Protein AF-A0A1W9LTP6-F1 (afdb_monomer)

Mean predicted aligned error: 13.06 Å

pLDDT: mean 83.37, std 14.51, range [44.31, 97.12]

Solvent-accessible surface area (backbone atoms only — not comparable to full-atom values): 6908 Å² total; per-residue (Å²): 115,82,88,76,59,73,90,50,70,71,51,56,52,50,51,50,50,50,52,72,74,53,80,63,51,81,64,55,48,53,52,50,50,52,53,46,70,67,32,66,67,50,50,50,53,52,50,54,49,50,53,51,52,51,53,49,51,52,52,50,52,56,48,49,54,55,50,50,52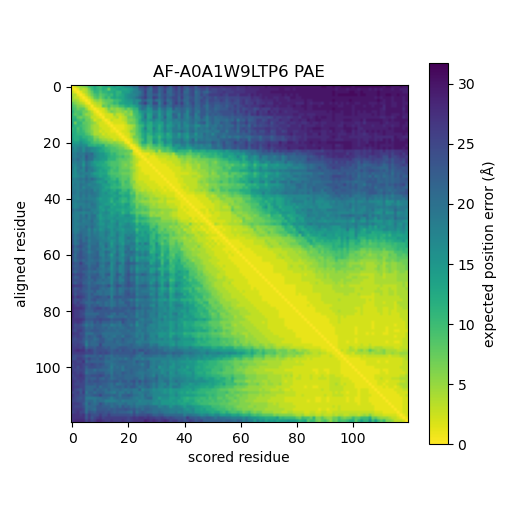,56,49,50,55,53,49,52,53,52,51,53,52,52,52,40,52,51,50,49,50,54,46,57,73,66,66,82,55,54,74,68,56,48,27,68,77,55,71,46,52,68,67,57,54,52,58,48,60,76,74,108

Secondary structure (DSSP, 8-state):
-GGGSPSSHHHHHHHHHHHHH----HHHHHHHHHHHHH-HHHHHHHHHHHHHHHHHHHHHHHHHHHHHHHHHHHHHHHHHHHHHHHHHHHHHHH--S-HHHHHHHH---HHHHHHHHTT-

Structure (mmCIF, N/CA/C/O backbone):
data_AF-A0A1W9LTP6-F1
#
_entry.id   AF-A0A1W9LTP6-F1
#
loop_
_atom_site.group_PDB
_atom_site.id
_atom_site.type_symbol
_atom_site.label_atom_id
_atom_site.label_alt_id
_atom_site.label_comp_id
_atom_site.label_asym_id
_atom_site.label_entity_id
_atom_site.label_seq_id
_atom_site.pdbx_PDB_ins_code
_atom_site.Cartn_x
_atom_site.Cartn_y
_atom_site.Cartn_z
_atom_site.occupancy
_atom_site.B_iso_or_equiv
_atom_site.auth_seq_id
_atom_site.auth_comp_id
_atom_site.auth_asym_id
_atom_site.auth_atom_id
_atom_site.pdbx_PDB_model_num
ATOM 1 N N . GLY A 1 1 ? 10.625 1.138 -48.002 1.00 48.44 1 GLY A N 1
ATOM 2 C CA . GLY A 1 1 ? 11.617 1.192 -46.915 1.00 48.44 1 GLY A CA 1
ATOM 3 C C . GLY A 1 1 ? 11.153 0.323 -45.766 1.00 48.44 1 GLY A C 1
ATOM 4 O O . GLY A 1 1 ? 9.959 0.304 -45.488 1.00 48.44 1 GLY A O 1
ATOM 5 N N . ILE A 1 2 ? 12.083 -0.390 -45.135 1.00 48.47 2 ILE A N 1
ATOM 6 C CA . ILE A 1 2 ? 11.889 -1.391 -44.062 1.00 48.47 2 ILE A CA 1
ATOM 7 C C . ILE A 1 2 ? 11.028 -0.894 -42.883 1.00 48.47 2 ILE A C 1
ATOM 9 O O . ILE A 1 2 ? 10.370 -1.686 -42.219 1.00 48.47 2 ILE A O 1
ATOM 13 N N . ALA A 1 3 ? 10.957 0.426 -42.694 1.00 51.28 3 ALA A N 1
ATOM 14 C CA . ALA A 1 3 ? 10.118 1.120 -41.716 1.00 51.28 3 ALA A CA 1
ATOM 15 C C . ALA A 1 3 ? 8.591 0.945 -41.902 1.00 51.28 3 ALA A C 1
ATOM 17 O O . ALA A 1 3 ? 7.829 1.368 -41.041 1.00 51.28 3 ALA A O 1
ATOM 18 N N . LYS A 1 4 ? 8.122 0.351 -43.011 1.00 51.97 4 LYS A N 1
ATOM 19 C CA . LYS A 1 4 ? 6.687 0.096 -43.263 1.00 51.97 4 LYS A CA 1
ATOM 20 C C . LYS A 1 4 ? 6.199 -1.283 -42.797 1.00 51.97 4 LYS A C 1
ATOM 22 O O . LYS A 1 4 ? 5.024 -1.591 -42.980 1.00 51.97 4 LYS A O 1
ATOM 27 N N . LEU A 1 5 ? 7.076 -2.129 -42.256 1.00 49.88 5 LEU A N 1
ATOM 28 C CA . LEU A 1 5 ? 6.694 -3.464 -41.796 1.00 49.88 5 LEU A CA 1
ATOM 29 C C . LEU A 1 5 ? 6.294 -3.433 -40.313 1.00 49.88 5 LEU A C 1
ATOM 31 O O . LEU A 1 5 ? 6.999 -2.816 -39.515 1.00 49.88 5 LEU A O 1
ATOM 35 N N . PRO A 1 6 ? 5.187 -4.093 -39.930 1.00 44.31 6 PRO A N 1
ATOM 36 C CA . PRO A 1 6 ? 4.788 -4.182 -38.534 1.00 44.31 6 PRO A CA 1
ATOM 37 C C . PRO A 1 6 ? 5.854 -4.939 -37.718 1.00 44.31 6 PRO A C 1
ATOM 39 O O . PRO A 1 6 ? 6.380 -5.949 -38.206 1.00 44.31 6 PRO A O 1
ATOM 42 N N . PRO A 1 7 ? 6.172 -4.485 -36.492 1.00 49.56 7 PRO A N 1
ATOM 43 C CA . PRO A 1 7 ? 7.167 -5.136 -35.650 1.00 49.56 7 PRO A CA 1
ATOM 44 C C . PRO A 1 7 ? 6.748 -6.573 -35.315 1.00 49.56 7 PRO A C 1
ATOM 46 O O . PRO A 1 7 ? 5.612 -6.828 -34.919 1.00 49.56 7 PRO A O 1
ATOM 49 N N . GLY A 1 8 ? 7.664 -7.525 -35.519 1.00 64.44 8 GLY A N 1
ATOM 50 C CA . GLY A 1 8 ? 7.415 -8.960 -35.360 1.00 64.44 8 GLY A CA 1
ATOM 51 C C . GLY A 1 8 ? 8.426 -9.829 -36.117 1.00 64.44 8 GLY A C 1
ATOM 52 O O . GLY A 1 8 ? 9.418 -9.324 -36.644 1.00 64.44 8 GLY A O 1
ATOM 53 N N . GLN A 1 9 ? 8.156 -11.140 -36.211 1.00 57.38 9 GLN A N 1
ATOM 54 C CA . GLN A 1 9 ? 9.056 -12.133 -36.830 1.00 57.38 9 GLN A CA 1
ATOM 55 C C . GLN A 1 9 ? 9.560 -11.713 -38.216 1.00 57.38 9 GLN A C 1
ATOM 57 O O . GLN A 1 9 ? 10.741 -11.846 -38.493 1.00 57.38 9 GLN A O 1
ATOM 62 N N . LYS A 1 10 ? 8.707 -11.117 -39.058 1.00 55.81 10 LYS A N 1
ATOM 63 C CA . LYS A 1 10 ? 9.081 -10.706 -40.422 1.00 55.81 10 LYS A CA 1
ATOM 64 C C . LYS A 1 10 ? 10.147 -9.604 -40.461 1.00 55.81 10 LYS A C 1
ATOM 66 O O . LYS A 1 10 ? 10.985 -9.613 -41.356 1.00 55.81 10 LYS A O 1
ATOM 71 N N . GLN A 1 11 ? 10.136 -8.672 -39.505 1.00 62.03 11 GLN A N 1
ATOM 72 C CA . GLN A 1 11 ? 11.156 -7.622 -39.412 1.00 62.03 11 GLN A CA 1
ATOM 73 C C . GLN A 1 11 ? 12.478 -8.191 -38.878 1.00 62.03 11 GLN A C 1
ATOM 75 O O . GLN A 1 11 ? 13.538 -7.835 -39.385 1.00 62.03 11 GLN A O 1
ATOM 80 N N . ALA A 1 12 ? 12.404 -9.128 -37.926 1.00 59.38 12 ALA A N 1
ATOM 81 C CA . ALA A 1 12 ? 13.567 -9.841 -37.401 1.00 59.38 12 ALA A CA 1
ATOM 82 C C . ALA A 1 12 ? 14.231 -10.726 -38.473 1.00 59.38 12 ALA A C 1
ATOM 84 O O . ALA A 1 12 ? 15.446 -10.680 -38.621 1.00 59.38 12 ALA A O 1
ATOM 85 N N . THR A 1 13 ? 13.439 -11.449 -39.274 1.00 61.72 13 THR A N 1
ATOM 86 C CA . THR A 1 13 ? 13.923 -12.267 -40.399 1.00 61.72 13 THR A CA 1
ATOM 87 C C . THR A 1 13 ? 14.563 -11.417 -41.492 1.00 61.72 13 THR A C 1
ATOM 89 O O . THR A 1 13 ? 15.572 -11.799 -42.065 1.00 61.72 13 THR A O 1
ATOM 92 N N . LEU A 1 14 ? 14.012 -10.243 -41.805 1.00 60.91 14 LEU A N 1
ATOM 93 C CA . LEU A 1 14 ? 14.618 -9.386 -42.822 1.00 60.91 14 LEU A CA 1
ATOM 94 C C . LEU A 1 14 ? 15.911 -8.727 -42.318 1.00 60.91 14 LEU A C 1
ATOM 96 O O . LEU A 1 14 ? 16.865 -8.600 -43.078 1.00 60.91 14 LEU A O 1
ATOM 100 N N . PHE A 1 15 ? 15.964 -8.346 -41.039 1.00 62.00 15 PHE A N 1
ATOM 101 C CA . PHE A 1 15 ? 17.188 -7.852 -40.406 1.00 62.00 15 PHE A CA 1
ATOM 102 C C . PHE A 1 15 ? 18.276 -8.934 -40.373 1.00 62.00 15 PHE A C 1
ATOM 104 O O . PHE A 1 15 ? 19.411 -8.651 -40.748 1.00 62.00 15 PHE A O 1
ATOM 111 N N . SER A 1 16 ? 17.925 -10.179 -40.022 1.00 59.75 16 SER A N 1
ATOM 112 C CA . SER A 1 16 ? 18.868 -11.303 -40.053 1.00 59.75 16 SER A CA 1
ATOM 113 C C . SER A 1 16 ? 19.366 -11.591 -41.471 1.00 59.75 16 SER A C 1
ATOM 115 O O . SER A 1 16 ? 20.564 -11.751 -41.662 1.00 59.75 16 SER A O 1
ATOM 117 N N . LEU A 1 17 ? 18.488 -11.548 -42.482 1.00 65.06 17 LEU A N 1
ATOM 118 C CA . LEU A 1 17 ? 18.874 -11.718 -43.889 1.00 65.06 17 LEU A CA 1
ATOM 119 C C . LEU A 1 17 ? 19.820 -10.612 -44.380 1.00 65.06 17 LEU A C 1
ATOM 121 O O . LEU A 1 17 ? 20.769 -10.897 -45.104 1.00 65.06 17 LEU A O 1
ATOM 125 N N . ILE A 1 18 ? 19.597 -9.355 -43.981 1.00 64.81 18 ILE A N 1
ATOM 126 C CA . ILE A 1 18 ? 20.494 -8.243 -44.331 1.00 64.81 18 ILE A CA 1
ATOM 127 C C . ILE A 1 18 ? 21.873 -8.453 -43.694 1.00 64.81 18 ILE A C 1
ATOM 129 O O . ILE A 1 18 ? 22.876 -8.322 -44.393 1.00 64.81 18 ILE A O 1
ATOM 133 N N . GLN A 1 19 ? 21.929 -8.837 -42.414 1.00 56.94 19 GLN A N 1
ATOM 134 C CA . GLN A 1 19 ? 23.191 -9.119 -41.720 1.00 56.94 19 GLN A CA 1
ATOM 135 C C . GLN A 1 19 ? 23.939 -10.329 -42.297 1.00 56.94 19 GLN A C 1
ATOM 137 O O . GLN A 1 19 ? 25.161 -10.288 -42.403 1.00 56.94 19 GLN A O 1
ATOM 142 N N . GLU A 1 20 ? 23.225 -11.377 -42.714 1.00 62.72 20 GLU A N 1
ATOM 143 C CA . GLU A 1 20 ? 23.817 -12.540 -43.388 1.00 62.72 20 GLU A CA 1
ATOM 144 C C . GLU A 1 20 ? 24.330 -12.201 -44.798 1.00 62.72 20 GLU A C 1
ATOM 146 O O . GLU A 1 20 ? 25.340 -12.747 -45.236 1.00 62.72 20 GLU A O 1
ATOM 151 N N . SER A 1 21 ? 23.662 -11.284 -45.509 1.00 62.25 21 SER A N 1
ATOM 152 C CA . SER A 1 21 ? 24.013 -10.906 -46.888 1.00 62.25 21 SER A CA 1
ATOM 153 C C . SER A 1 21 ? 25.145 -9.875 -47.011 1.00 62.25 21 SER A C 1
ATOM 155 O O . SER A 1 21 ? 25.747 -9.759 -48.079 1.00 62.25 21 SER A O 1
ATOM 157 N N . LEU A 1 22 ? 25.448 -9.132 -45.940 1.00 64.88 22 LEU A N 1
ATOM 158 C CA . LEU A 1 22 ? 26.488 -8.099 -45.894 1.00 64.88 22 LEU A CA 1
ATOM 159 C C . LEU A 1 22 ? 27.354 -8.283 -44.635 1.00 64.88 22 LEU A C 1
ATOM 161 O O . LEU A 1 22 ? 27.171 -7.557 -43.654 1.00 64.88 22 LEU A O 1
ATOM 165 N N . PRO A 1 23 ? 28.300 -9.240 -44.632 1.00 64.31 23 PRO A N 1
ATOM 166 C CA . PRO A 1 23 ? 29.253 -9.379 -43.540 1.00 64.31 23 PRO A CA 1
ATOM 167 C C . PRO A 1 23 ? 30.220 -8.189 -43.557 1.00 64.31 23 PRO A C 1
ATOM 169 O O . PRO A 1 23 ? 31.226 -8.195 -44.264 1.00 64.31 23 PRO A O 1
ATOM 172 N N . LEU A 1 24 ? 29.896 -7.150 -42.789 1.00 65.38 24 LEU A N 1
ATOM 173 C CA . LEU A 1 24 ? 30.756 -5.983 -42.620 1.00 65.38 24 LEU A CA 1
ATOM 174 C C . LEU A 1 24 ? 31.942 -6.351 -41.727 1.00 65.38 24 LEU A C 1
ATOM 176 O O . LEU A 1 24 ? 31.789 -6.951 -40.660 1.00 65.38 24 LEU A O 1
ATOM 180 N N . ASN A 1 25 ? 33.143 -5.959 -42.135 1.00 77.44 25 ASN A N 1
ATOM 181 C CA . ASN A 1 25 ? 34.292 -6.011 -41.245 1.00 77.44 25 ASN A CA 1
ATOM 182 C C . ASN A 1 25 ? 34.213 -4.881 -40.195 1.00 77.44 25 ASN A C 1
ATOM 184 O O . ASN A 1 25 ? 33.479 -3.904 -40.339 1.00 77.44 25 ASN A O 1
ATOM 188 N N . ARG A 1 26 ? 35.027 -4.963 -39.135 1.00 73.62 26 ARG A N 1
ATOM 189 C CA . ARG A 1 26 ? 35.012 -3.989 -38.021 1.00 73.62 26 ARG A CA 1
ATOM 190 C C . ARG A 1 26 ? 35.207 -2.522 -38.436 1.00 73.62 26 ARG A C 1
ATOM 192 O O . ARG A 1 26 ? 34.869 -1.633 -37.655 1.00 73.62 26 ARG A O 1
ATOM 199 N N . LYS A 1 27 ? 35.839 -2.239 -39.582 1.00 80.25 27 LYS A N 1
ATOM 200 C CA . LYS A 1 27 ? 35.997 -0.860 -40.076 1.00 80.25 27 LYS A CA 1
ATOM 201 C C . LYS A 1 27 ? 34.717 -0.387 -40.756 1.00 80.25 27 LYS A C 1
ATOM 203 O O . LYS A 1 27 ? 34.240 0.694 -40.432 1.00 80.25 27 LYS A O 1
ATOM 208 N N . GLU A 1 28 ? 34.153 -1.221 -41.618 1.00 76.44 28 GLU A N 1
ATOM 209 C CA . GLU A 1 28 ? 32.904 -0.942 -42.328 1.00 76.44 28 GLU A CA 1
ATOM 210 C C . GLU A 1 28 ? 31.727 -0.795 -41.358 1.00 76.44 28 GLU A C 1
ATOM 212 O O . GLU A 1 28 ? 30.926 0.123 -41.495 1.00 76.44 28 GLU A O 1
ATOM 217 N N . GLU A 1 29 ? 31.673 -1.615 -40.307 1.00 75.94 29 GLU A N 1
ATOM 218 C CA . GLU A 1 29 ? 30.671 -1.502 -39.243 1.00 75.94 29 GLU A CA 1
ATOM 219 C C . GLU A 1 29 ? 30.758 -0.150 -38.515 1.00 75.94 29 GLU A C 1
ATOM 221 O O . GLU A 1 29 ? 29.744 0.500 -38.264 1.00 75.94 29 GLU A O 1
ATOM 226 N N . LYS A 1 30 ? 31.975 0.336 -38.236 1.00 77.81 30 LYS A N 1
ATOM 227 C CA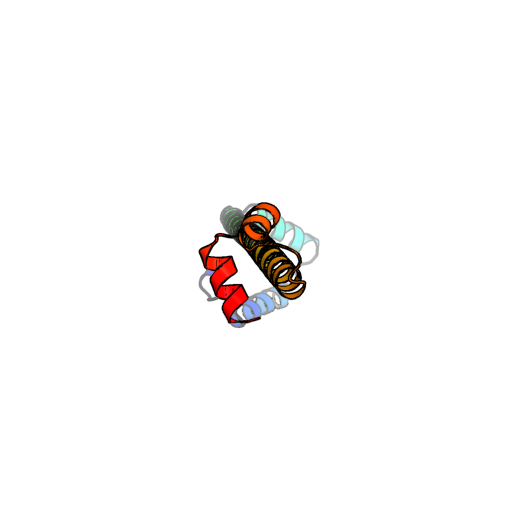 . LYS A 1 30 ? 32.182 1.659 -37.622 1.00 77.81 30 LYS A CA 1
ATOM 228 C C . LYS A 1 30 ? 31.782 2.806 -38.546 1.00 77.81 30 LYS A C 1
ATOM 230 O O . LYS A 1 30 ? 31.291 3.823 -38.062 1.00 77.81 30 LYS A O 1
ATOM 235 N N . GLU A 1 31 ? 32.030 2.689 -39.845 1.00 80.50 31 GLU A N 1
ATOM 236 C CA . GLU A 1 31 ? 31.623 3.703 -40.824 1.00 80.50 31 GLU A CA 1
ATOM 237 C C . GLU A 1 31 ? 30.109 3.725 -41.004 1.00 80.50 31 GLU A C 1
ATOM 239 O O . GLU A 1 31 ? 29.496 4.791 -40.955 1.00 80.50 31 GLU A O 1
ATOM 244 N N . PHE A 1 32 ? 29.497 2.549 -41.098 1.00 77.69 32 PHE A N 1
ATOM 245 C CA . PHE A 1 32 ? 28.053 2.395 -41.148 1.00 77.69 32 PHE A CA 1
ATOM 246 C C . PHE A 1 32 ? 27.375 2.970 -39.898 1.00 77.69 32 PHE A C 1
ATOM 248 O O . PHE A 1 32 ? 26.417 3.734 -40.010 1.00 77.69 32 PHE A O 1
ATOM 255 N N . GLN A 1 33 ? 27.929 2.706 -38.712 1.00 75.56 33 GLN A N 1
ATOM 256 C CA . GLN A 1 33 ? 27.429 3.268 -37.459 1.00 75.56 33 GLN A CA 1
ATOM 257 C C . GLN A 1 33 ? 27.487 4.803 -37.450 1.00 75.56 33 GLN A C 1
ATOM 259 O O . GLN A 1 33 ? 26.522 5.449 -37.045 1.00 75.56 33 GLN A O 1
ATOM 264 N N . LYS A 1 34 ? 28.575 5.406 -37.949 1.00 83.50 34 LYS A N 1
ATOM 265 C CA . LYS A 1 34 ? 28.686 6.871 -38.070 1.00 83.50 34 LYS A CA 1
ATOM 266 C C . LYS A 1 34 ? 27.642 7.457 -39.020 1.00 83.50 34 LYS A C 1
ATOM 268 O O . LYS A 1 34 ? 27.119 8.532 -38.742 1.00 83.50 34 LYS A O 1
ATOM 273 N N . LEU A 1 35 ? 27.346 6.771 -40.125 1.00 82.38 35 LEU A N 1
ATOM 274 C CA . LEU A 1 35 ? 26.315 7.199 -41.075 1.00 82.38 35 LEU A CA 1
ATOM 275 C C . LEU A 1 35 ? 24.922 7.154 -40.442 1.00 82.38 35 LEU A C 1
ATOM 277 O O . LEU A 1 35 ? 24.177 8.122 -40.557 1.00 82.38 35 LEU A O 1
ATOM 281 N N . ILE A 1 36 ? 24.605 6.077 -39.717 1.00 80.19 36 ILE A N 1
ATOM 282 C CA . ILE A 1 36 ? 23.348 5.956 -38.970 1.00 80.19 36 ILE A CA 1
ATOM 283 C C . ILE A 1 36 ? 23.236 7.060 -37.914 1.00 80.19 36 ILE A C 1
ATOM 285 O O . ILE A 1 36 ? 22.209 7.719 -37.815 1.00 80.19 36 ILE A O 1
ATOM 289 N N . GLU A 1 37 ? 24.289 7.307 -37.136 1.00 79.31 37 GLU A N 1
ATOM 290 C CA . GLU A 1 37 ? 24.272 8.327 -36.080 1.00 79.31 37 GLU A CA 1
ATOM 291 C C . GLU A 1 37 ? 24.182 9.761 -36.612 1.00 79.31 37 GLU A C 1
ATOM 293 O O . GLU A 1 37 ? 23.671 10.647 -35.919 1.00 79.31 37 GLU A O 1
ATOM 298 N N . ALA A 1 38 ? 24.664 10.002 -37.831 1.00 85.56 38 ALA A N 1
ATOM 299 C CA . ALA A 1 38 ? 24.525 11.280 -38.514 1.00 85.56 38 ALA A CA 1
ATOM 300 C C . ALA A 1 38 ? 23.119 11.492 -39.104 1.00 85.56 38 ALA A C 1
ATOM 302 O O . ALA A 1 38 ? 22.738 12.645 -39.319 1.00 85.56 38 ALA A O 1
ATOM 303 N N . ASP A 1 39 ? 22.347 10.421 -39.325 1.00 86.50 39 ASP A N 1
ATOM 304 C CA . ASP A 1 39 ? 21.004 10.483 -39.899 1.00 86.50 39 ASP A CA 1
ATOM 305 C C . ASP A 1 39 ? 20.010 11.159 -38.922 1.00 86.50 39 ASP A C 1
ATOM 307 O O . ASP A 1 39 ? 19.803 10.679 -37.796 1.00 86.50 39 ASP A O 1
ATOM 311 N N . PRO A 1 40 ? 19.366 12.275 -39.319 1.00 85.06 40 PRO A N 1
ATOM 312 C CA . PRO A 1 40 ? 18.354 12.942 -38.502 1.00 85.06 40 PRO A CA 1
ATOM 313 C C . PRO A 1 40 ? 17.193 12.028 -38.089 1.00 85.06 40 PRO A C 1
ATOM 315 O O . PRO A 1 40 ? 16.714 12.133 -36.960 1.00 85.06 40 PRO A O 1
ATOM 318 N N . LEU A 1 41 ? 16.780 11.102 -38.960 1.00 82.56 41 LEU A N 1
ATOM 319 C CA . LEU A 1 41 ? 15.696 10.160 -38.693 1.00 82.56 41 LEU A CA 1
ATOM 320 C C . LEU A 1 41 ? 16.083 9.172 -37.587 1.00 82.56 41 LEU A C 1
ATOM 322 O O . LEU A 1 41 ? 15.261 8.842 -36.734 1.00 82.56 41 LEU A O 1
ATOM 326 N N . TYR A 1 42 ? 17.342 8.726 -37.551 1.00 76.56 42 TYR A N 1
ATOM 327 C CA . TYR A 1 42 ? 17.827 7.858 -36.477 1.00 76.56 42 TYR A CA 1
ATOM 328 C C . TYR A 1 42 ? 17.833 8.581 -35.126 1.00 76.56 42 TYR A C 1
ATOM 330 O O . TYR A 1 42 ? 17.397 8.016 -34.119 1.00 76.56 42 TYR A O 1
ATOM 338 N N . LYS A 1 43 ? 18.266 9.850 -35.097 1.00 78.75 43 LYS A N 1
ATOM 339 C CA . LYS A 1 43 ? 18.205 10.680 -33.882 1.00 78.75 43 LYS A CA 1
ATOM 340 C C . LYS A 1 43 ? 16.771 10.862 -33.395 1.00 78.75 43 LYS A C 1
ATOM 342 O O . LYS A 1 43 ? 16.522 10.709 -32.202 1.00 78.75 43 LYS A O 1
ATOM 347 N N . GLU A 1 44 ? 15.837 11.148 -34.298 1.00 78.12 44 GLU A N 1
ATOM 348 C CA . GLU A 1 44 ? 14.421 11.316 -33.966 1.00 78.12 44 GLU A CA 1
ATOM 349 C C . GLU A 1 44 ? 13.821 10.031 -33.380 1.00 78.12 44 GLU A C 1
ATOM 351 O O . GLU A 1 44 ? 13.245 10.060 -32.292 1.00 78.12 44 GLU A O 1
ATOM 356 N N . VAL A 1 45 ? 14.035 8.884 -34.033 1.00 80.19 45 VAL A N 1
ATOM 357 C CA . VAL A 1 45 ? 13.561 7.579 -33.546 1.00 80.19 45 VAL A CA 1
ATOM 358 C C . VAL A 1 45 ? 14.146 7.254 -32.170 1.00 80.19 45 VAL A C 1
ATOM 360 O O . VAL A 1 45 ? 13.410 6.828 -31.279 1.00 80.19 45 VAL A O 1
ATOM 363 N N . LYS A 1 46 ? 15.446 7.497 -31.962 1.00 77.94 46 LYS A N 1
ATOM 364 C CA . LYS A 1 46 ? 16.109 7.255 -30.674 1.00 77.94 46 LYS A CA 1
ATOM 365 C C . LYS A 1 46 ? 15.578 8.176 -29.570 1.00 77.94 46 LYS A C 1
ATOM 367 O O . LYS A 1 46 ? 15.361 7.718 -28.451 1.00 77.94 46 LYS A O 1
ATOM 372 N N . MET A 1 47 ? 15.320 9.450 -29.876 1.00 77.62 47 MET A N 1
ATOM 373 C CA . MET A 1 47 ? 14.705 10.377 -28.919 1.00 77.62 47 MET A CA 1
ATOM 374 C C . MET A 1 47 ? 13.282 9.949 -28.557 1.00 77.62 47 MET A C 1
ATOM 376 O O . MET A 1 47 ? 12.951 9.891 -27.375 1.00 77.62 47 MET A O 1
ATOM 380 N N . LEU A 1 48 ? 12.457 9.571 -29.534 1.00 80.50 48 LEU A N 1
ATOM 381 C CA . LEU A 1 48 ? 11.098 9.083 -29.280 1.00 80.50 48 LEU A CA 1
ATOM 382 C C . LEU A 1 48 ? 11.087 7.819 -28.411 1.00 80.50 48 LEU A C 1
ATOM 384 O O . LEU A 1 48 ? 10.254 7.706 -27.512 1.00 80.50 48 LEU A O 1
ATOM 388 N N . GLN A 1 49 ? 12.026 6.897 -28.641 1.00 77.75 49 GLN A N 1
ATOM 389 C CA . GLN A 1 49 ? 12.225 5.733 -27.773 1.00 77.75 49 GLN A CA 1
ATOM 390 C C . GLN A 1 49 ? 12.580 6.163 -26.346 1.00 77.75 49 GLN A C 1
ATOM 392 O O . GLN A 1 49 ? 11.885 5.764 -25.420 1.00 77.75 49 GLN A O 1
ATOM 397 N N . SER A 1 50 ? 13.555 7.062 -26.169 1.0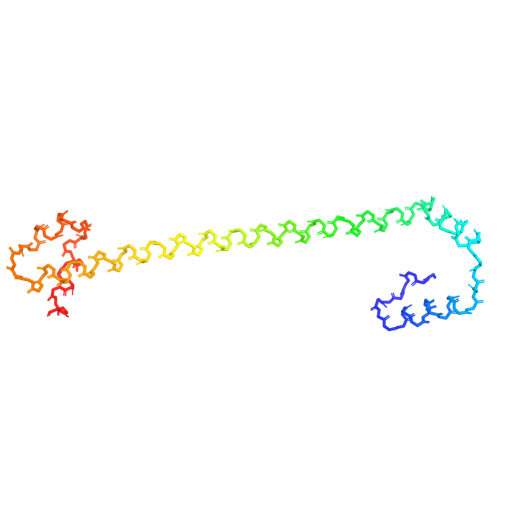0 79.00 50 SER A N 1
ATOM 398 C CA . SER A 1 50 ? 13.927 7.537 -24.827 1.00 79.00 50 SER A CA 1
ATOM 399 C C . SER A 1 50 ? 12.786 8.246 -24.092 1.00 79.00 50 SER A C 1
ATOM 401 O O . SER A 1 50 ? 12.593 8.022 -22.903 1.00 79.00 50 SER A O 1
ATOM 403 N N . VAL A 1 51 ? 11.980 9.056 -24.786 1.00 82.56 51 VAL A N 1
ATOM 404 C CA . VAL A 1 51 ? 10.824 9.744 -24.188 1.00 82.56 51 VAL A CA 1
ATOM 405 C C . VAL A 1 51 ? 9.767 8.734 -23.752 1.00 82.56 51 VAL A C 1
ATOM 407 O O . VAL A 1 51 ? 9.178 8.874 -22.680 1.00 82.56 51 VAL A O 1
ATOM 410 N N . LYS A 1 52 ? 9.532 7.700 -24.566 1.00 86.50 52 LYS A N 1
ATOM 411 C CA . LYS A 1 52 ? 8.626 6.607 -24.218 1.00 86.50 52 LYS A CA 1
ATOM 412 C C . LYS A 1 52 ? 9.125 5.848 -22.988 1.00 86.50 52 LYS A C 1
ATOM 414 O O . LYS A 1 52 ? 8.321 5.582 -22.100 1.00 86.50 52 LYS A O 1
ATOM 419 N N . ASP A 1 53 ? 10.414 5.533 -22.931 1.00 84.00 53 ASP A N 1
ATOM 420 C CA . ASP A 1 53 ? 11.010 4.785 -21.823 1.00 84.00 53 ASP A CA 1
ATOM 421 C C . ASP A 1 53 ? 10.930 5.584 -20.514 1.00 84.00 53 ASP A C 1
ATOM 423 O O . ASP A 1 53 ? 10.399 5.075 -19.529 1.00 84.00 53 ASP A O 1
ATOM 427 N N . VAL A 1 54 ? 11.313 6.869 -20.536 1.00 85.44 54 VAL A N 1
ATOM 428 C CA . VAL A 1 54 ? 11.184 7.777 -19.380 1.00 85.44 54 VAL A CA 1
ATOM 429 C C . VAL A 1 54 ? 9.724 7.918 -18.946 1.00 85.44 54 VAL A C 1
ATOM 431 O O . VAL A 1 54 ? 9.415 7.844 -17.761 1.00 85.44 54 VAL A O 1
ATOM 434 N N . GLY A 1 55 ? 8.793 8.077 -19.891 1.00 87.69 55 GLY A N 1
ATOM 435 C CA . GLY A 1 55 ? 7.369 8.189 -19.574 1.00 87.69 55 GLY A CA 1
ATOM 436 C C . GLY A 1 55 ? 6.791 6.927 -18.921 1.00 87.69 55 GLY A C 1
ATOM 437 O O . GLY A 1 55 ? 5.955 7.026 -18.019 1.00 87.69 55 GLY A O 1
ATOM 438 N N . ILE A 1 56 ? 7.238 5.742 -19.352 1.00 89.00 56 ILE A N 1
ATOM 439 C CA . ILE A 1 56 ? 6.848 4.461 -18.750 1.00 89.00 56 ILE A CA 1
ATOM 440 C C . ILE A 1 56 ? 7.445 4.329 -17.350 1.00 89.00 56 ILE A C 1
ATOM 442 O O . ILE A 1 56 ? 6.715 3.976 -16.423 1.00 89.00 56 ILE A O 1
ATOM 446 N N . GLU A 1 57 ? 8.734 4.629 -17.190 1.00 88.69 57 GLU A N 1
ATOM 447 C CA . GLU A 1 57 ? 9.436 4.553 -15.908 1.00 88.69 57 GLU A CA 1
ATOM 448 C C . GLU A 1 57 ? 8.800 5.490 -14.874 1.00 88.69 57 GLU A C 1
ATOM 450 O O . GLU A 1 57 ? 8.364 5.032 -13.816 1.00 88.69 57 GLU A O 1
ATOM 455 N N . GLU A 1 58 ? 8.607 6.767 -15.219 1.00 88.75 58 GLU A N 1
ATOM 456 C CA . GLU A 1 58 ? 7.949 7.731 -14.336 1.00 88.75 58 GLU A CA 1
ATOM 457 C C . GLU A 1 58 ? 6.508 7.328 -14.010 1.00 88.75 58 GLU A C 1
ATOM 459 O O . GLU A 1 58 ? 6.053 7.478 -12.873 1.00 88.75 58 GLU A O 1
ATOM 464 N N . GLY A 1 59 ? 5.754 6.855 -15.006 1.00 91.94 59 GLY A N 1
ATOM 465 C CA . GLY A 1 59 ? 4.369 6.434 -14.819 1.00 91.94 59 GLY A CA 1
ATOM 466 C C . GLY A 1 59 ? 4.261 5.248 -13.862 1.00 91.94 59 GLY A C 1
ATOM 467 O O . GLY A 1 59 ? 3.409 5.243 -12.967 1.00 91.94 59 GLY A O 1
ATOM 468 N N . PHE A 1 60 ? 5.151 4.270 -14.021 1.00 92.12 60 PHE A N 1
ATOM 469 C CA . PHE A 1 60 ? 5.235 3.088 -13.173 1.00 92.12 60 PHE A CA 1
ATOM 470 C C . PHE A 1 60 ? 5.661 3.449 -11.749 1.00 92.12 60 PHE A C 1
ATOM 472 O O . PHE A 1 60 ? 4.978 3.073 -10.795 1.00 92.12 60 PHE A O 1
ATOM 479 N N . GLU A 1 61 ? 6.719 4.246 -11.594 1.00 92.75 61 GLU A N 1
ATOM 480 C CA . GLU A 1 61 ? 7.214 4.679 -10.289 1.00 92.75 61 GLU A CA 1
ATOM 481 C C . GLU A 1 61 ? 6.154 5.491 -9.529 1.00 92.75 61 GLU A C 1
ATOM 483 O O . GLU A 1 61 ? 5.799 5.154 -8.395 1.00 92.75 61 GLU A O 1
ATOM 488 N N . LYS A 1 62 ? 5.551 6.501 -10.177 1.00 91.38 62 LYS A N 1
ATOM 489 C CA . LYS A 1 62 ? 4.464 7.304 -9.588 1.00 91.38 62 LYS A CA 1
ATOM 490 C C . LYS A 1 62 ? 3.258 6.436 -9.228 1.00 91.38 62 LYS A C 1
ATOM 492 O O . LYS A 1 62 ? 2.602 6.687 -8.214 1.00 91.38 62 LYS A O 1
ATOM 497 N N . GLY A 1 63 ? 2.938 5.437 -10.051 1.00 94.88 63 GLY A N 1
ATOM 498 C CA . GLY A 1 63 ? 1.855 4.486 -9.803 1.00 94.88 63 GLY A CA 1
ATOM 499 C C . GLY A 1 63 ? 2.102 3.641 -8.554 1.00 94.88 63 GLY A C 1
ATOM 500 O O . GLY A 1 63 ? 1.240 3.579 -7.673 1.00 94.88 63 GLY A O 1
ATOM 501 N N . ILE A 1 64 ? 3.295 3.051 -8.444 1.00 95.00 64 ILE A N 1
ATOM 502 C CA . ILE A 1 64 ? 3.705 2.233 -7.298 1.00 95.00 64 ILE A CA 1
ATOM 503 C C . ILE A 1 64 ? 3.739 3.061 -6.019 1.00 95.00 64 ILE A C 1
ATOM 505 O O . ILE A 1 64 ? 3.111 2.667 -5.037 1.00 95.00 64 ILE A O 1
ATOM 509 N N . GLN A 1 65 ? 4.404 4.218 -6.024 1.00 94.50 65 GLN A N 1
ATOM 510 C CA . GLN A 1 65 ? 4.516 5.065 -4.834 1.00 94.50 65 GLN A CA 1
ATOM 511 C C . GLN A 1 65 ? 3.132 5.461 -4.300 1.00 94.50 65 GLN A C 1
ATOM 513 O O . GLN A 1 65 ? 2.839 5.266 -3.118 1.00 94.50 65 GLN A O 1
ATOM 518 N N . LYS A 1 66 ? 2.230 5.923 -5.180 1.00 93.00 66 LYS A N 1
ATOM 519 C CA . LYS A 1 66 ? 0.849 6.268 -4.796 1.00 93.00 66 LYS A CA 1
ATOM 520 C C . LYS A 1 66 ? 0.065 5.058 -4.292 1.00 93.00 66 LYS A C 1
ATOM 522 O O . LYS A 1 66 ? -0.751 5.202 -3.379 1.00 93.00 66 LYS A O 1
ATOM 527 N N . GLY A 1 67 ? 0.264 3.888 -4.896 1.00 96.06 67 GLY A N 1
ATOM 528 C CA . GLY A 1 67 ? -0.382 2.644 -4.482 1.00 96.06 67 GLY A CA 1
ATOM 529 C C . GLY A 1 67 ? 0.048 2.214 -3.080 1.00 96.06 67 GLY A C 1
ATOM 530 O O . GLY A 1 67 ? -0.805 1.982 -2.222 1.00 96.06 67 GLY A O 1
ATOM 531 N N . ILE A 1 68 ? 1.359 2.181 -2.836 1.00 96.00 68 ILE A N 1
ATOM 532 C CA . ILE A 1 68 ? 1.955 1.814 -1.547 1.00 96.00 68 ILE A CA 1
ATOM 533 C C . ILE A 1 68 ? 1.516 2.789 -0.458 1.00 96.00 68 ILE A C 1
ATOM 535 O O . ILE A 1 68 ? 1.009 2.347 0.571 1.00 96.00 68 ILE A O 1
ATOM 539 N N . GLN A 1 69 ? 1.624 4.099 -0.694 1.00 95.44 69 GLN A N 1
ATOM 540 C CA . GLN A 1 69 ? 1.240 5.108 0.294 1.00 95.44 69 GLN A CA 1
ATOM 541 C C . GLN A 1 69 ? -0.228 4.959 0.717 1.00 95.44 69 GLN A C 1
ATOM 543 O O . GLN A 1 69 ? -0.525 4.826 1.904 1.00 95.44 69 GLN A O 1
ATOM 548 N N . LYS A 1 70 ? -1.150 4.873 -0.253 1.00 94.12 70 LYS A N 1
ATOM 549 C CA . LYS A 1 70 ? -2.580 4.667 0.031 1.00 94.12 70 LYS A CA 1
ATOM 550 C C . LYS A 1 70 ? -2.850 3.341 0.742 1.00 94.12 70 LYS A C 1
ATOM 55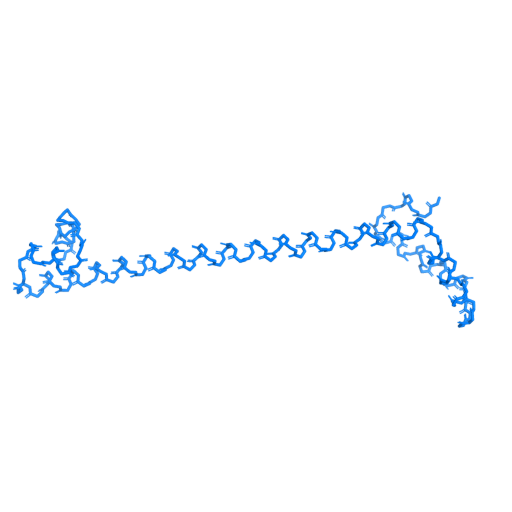2 O O . LYS A 1 70 ? -3.783 3.257 1.541 1.00 94.12 70 LYS A O 1
ATOM 557 N N . GLY A 1 71 ? -2.090 2.296 0.416 1.00 96.69 71 GLY A N 1
ATOM 558 C CA . GLY A 1 71 ? -2.190 0.990 1.060 1.00 96.69 71 GLY A CA 1
ATOM 559 C C . GLY A 1 71 ? -1.784 1.048 2.531 1.00 96.69 71 GLY A C 1
ATOM 560 O O . GLY A 1 71 ? -2.545 0.603 3.389 1.00 96.69 71 GLY A O 1
ATOM 561 N N . ILE A 1 72 ? -0.630 1.653 2.816 1.00 96.75 72 ILE A N 1
ATOM 562 C CA . ILE A 1 72 ? -0.088 1.816 4.169 1.00 96.75 72 ILE A CA 1
ATOM 563 C C . ILE A 1 72 ? -1.019 2.675 5.025 1.00 96.75 72 ILE A C 1
ATOM 565 O O . ILE A 1 72 ? -1.409 2.239 6.104 1.00 96.75 72 ILE A O 1
ATOM 569 N N . GLU A 1 73 ? -1.446 3.844 4.540 1.00 96.44 73 GLU A N 1
ATOM 570 C CA . GLU A 1 73 ? -2.349 4.737 5.283 1.00 96.44 73 GLU A CA 1
ATOM 571 C C . GLU A 1 73 ? -3.660 4.033 5.661 1.00 96.44 73 GLU A C 1
ATOM 573 O O . GLU A 1 73 ? -4.078 4.048 6.822 1.00 96.44 73 GLU A O 1
ATOM 578 N N . LYS A 1 74 ? -4.285 3.332 4.703 1.00 95.38 74 LYS A N 1
ATOM 579 C CA . LYS A 1 74 ? -5.501 2.547 4.968 1.00 95.38 74 LYS A CA 1
ATOM 580 C C . LYS A 1 74 ? -5.247 1.388 5.929 1.00 95.38 74 LYS A C 1
ATOM 582 O O . LYS A 1 74 ? -6.133 1.061 6.716 1.00 95.38 74 LYS A O 1
ATOM 587 N N . GLY A 1 75 ? -4.088 0.741 5.838 1.00 97.12 75 GLY A N 1
ATOM 588 C CA . GLY A 1 75 ? -3.697 -0.355 6.721 1.00 97.12 75 GLY A CA 1
ATOM 589 C C . GLY A 1 75 ? -3.526 0.109 8.165 1.00 97.12 75 GLY A C 1
ATOM 590 O O . GLY A 1 75 ? -4.117 -0.485 9.065 1.00 97.12 75 GLY A O 1
ATOM 591 N N . ILE A 1 76 ? -2.791 1.204 8.372 1.00 97.12 76 ILE A N 1
ATOM 592 C CA . ILE A 1 76 ? -2.554 1.803 9.690 1.00 97.12 76 ILE A CA 1
ATOM 593 C C . ILE A 1 76 ? -3.874 2.241 10.324 1.00 97.12 76 ILE A C 1
ATOM 595 O O . ILE A 1 76 ? -4.138 1.879 11.469 1.00 97.12 76 ILE A O 1
ATOM 599 N N . GLU A 1 77 ? -4.739 2.950 9.591 1.00 96.19 77 GLU A N 1
ATOM 600 C CA . GLU A 1 77 ? -6.005 3.423 10.163 1.00 96.19 77 GLU A CA 1
ATOM 601 C C . GLU A 1 77 ? -6.942 2.263 10.523 1.00 96.19 77 GLU A C 1
ATOM 603 O O . GLU A 1 77 ? -7.530 2.249 11.605 1.00 96.19 77 GLU A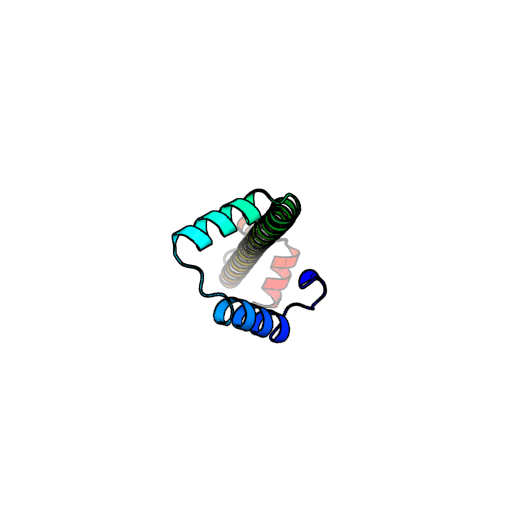 O 1
ATOM 608 N N . LYS A 1 78 ? -7.030 1.233 9.669 1.00 96.00 78 LYS A N 1
ATOM 609 C CA . LYS A 1 78 ? -7.787 0.015 9.997 1.00 96.00 78 LYS A CA 1
ATOM 610 C C . LYS A 1 78 ? -7.221 -0.686 11.230 1.00 96.00 78 LYS A C 1
ATOM 612 O O . LYS A 1 78 ? -7.995 -1.068 12.102 1.00 96.00 78 LYS A O 1
ATOM 617 N N . GLY A 1 79 ? -5.899 -0.837 11.315 1.00 96.62 79 GLY A N 1
ATOM 618 C CA . GLY A 1 79 ? -5.234 -1.448 12.466 1.00 96.62 79 GLY A CA 1
ATOM 619 C C . GLY A 1 79 ? -5.503 -0.680 13.760 1.00 96.62 79 GLY A C 1
ATOM 620 O O . GLY A 1 79 ? -5.867 -1.282 14.767 1.00 96.62 79 GLY A O 1
ATOM 621 N N . ARG A 1 80 ? -5.424 0.654 13.713 1.00 96.19 80 ARG A N 1
ATOM 622 C CA . ARG A 1 80 ? -5.723 1.534 14.849 1.00 96.19 80 ARG A CA 1
ATOM 623 C C . ARG A 1 80 ? -7.166 1.373 15.327 1.00 96.19 80 ARG A C 1
ATOM 625 O O . ARG A 1 80 ? -7.392 1.227 16.524 1.00 96.19 80 ARG A O 1
ATOM 632 N N . ILE A 1 81 ? -8.137 1.358 14.411 1.00 95.06 81 ILE A N 1
ATOM 633 C CA . ILE A 1 81 ? -9.554 1.156 14.753 1.00 95.06 81 ILE A CA 1
ATOM 634 C C . ILE A 1 81 ? -9.773 -0.228 15.375 1.00 95.06 81 ILE A C 1
ATOM 636 O O . ILE A 1 81 ? -10.419 -0.318 16.416 1.00 95.06 81 ILE A O 1
ATOM 640 N N . ILE A 1 82 ? -9.216 -1.292 14.783 1.00 95.94 82 ILE A N 1
ATOM 641 C CA . ILE A 1 82 ? -9.329 -2.659 15.320 1.00 95.94 82 ILE A CA 1
ATOM 642 C C . ILE A 1 82 ? -8.765 -2.721 16.744 1.00 95.94 82 ILE A C 1
ATOM 644 O O . ILE A 1 82 ? -9.450 -3.204 17.643 1.00 95.94 82 ILE A O 1
ATOM 648 N N . ALA A 1 83 ? -7.575 -2.163 16.976 1.00 96.31 83 ALA A N 1
ATOM 649 C CA . ALA A 1 83 ? -6.946 -2.146 18.295 1.00 96.31 83 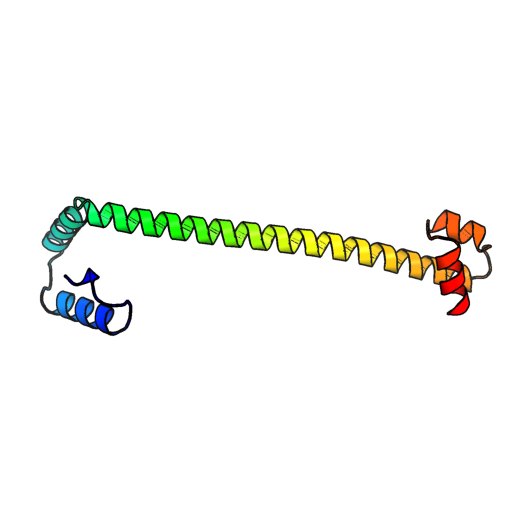ALA A CA 1
ATOM 650 C C . ALA A 1 83 ? -7.783 -1.383 19.340 1.00 96.31 83 ALA A C 1
ATOM 652 O O . ALA A 1 83 ? -7.933 -1.844 20.475 1.00 96.31 83 ALA A O 1
ATOM 653 N N . LEU A 1 84 ? -8.374 -0.241 18.967 1.00 95.94 84 LEU A N 1
ATOM 654 C CA . LEU A 1 84 ? -9.279 0.508 19.846 1.00 95.94 84 LEU A CA 1
ATOM 655 C C . LEU A 1 84 ? -10.547 -0.287 20.170 1.00 95.94 84 LEU A C 1
ATOM 657 O O . LEU A 1 84 ? -10.981 -0.310 21.322 1.00 95.94 84 LEU A O 1
ATOM 661 N N . GLU A 1 85 ? -11.132 -0.961 19.179 1.00 95.50 85 GLU A N 1
ATOM 662 C CA . GLU A 1 85 ? -12.311 -1.804 19.382 1.00 95.50 85 GLU A CA 1
ATOM 663 C C . GLU A 1 85 ? -12.014 -3.013 20.277 1.00 95.50 85 GLU A C 1
ATOM 665 O O . GLU A 1 85 ? -12.821 -3.339 21.147 1.00 95.50 85 GLU A O 1
ATOM 670 N N . GLU A 1 86 ? -10.872 -3.677 20.099 1.00 95.31 86 GLU A N 1
ATOM 671 C CA . GLU A 1 86 ? -10.443 -4.789 20.954 1.00 95.31 86 GLU A CA 1
ATOM 672 C C . GLU A 1 86 ? -10.182 -4.333 22.387 1.00 95.31 86 GLU A C 1
ATOM 674 O O . GLU A 1 86 ? -10.658 -4.961 23.335 1.00 95.31 86 GLU A O 1
ATOM 679 N N . THR A 1 87 ? -9.510 -3.192 22.546 1.00 94.88 87 THR A N 1
ATOM 680 C CA . THR A 1 87 ? -9.294 -2.568 23.855 1.00 94.88 87 THR A CA 1
ATOM 681 C C . THR A 1 87 ? -10.632 -2.278 24.533 1.00 94.88 87 THR A C 1
ATOM 683 O O . THR A 1 87 ? -10.848 -2.692 25.670 1.00 94.88 87 THR A O 1
ATOM 686 N N . ALA A 1 88 ? -11.578 -1.655 23.823 1.00 95.69 88 ALA A N 1
ATOM 687 C CA . ALA A 1 88 ? -12.914 -1.383 24.344 1.00 95.69 88 ALA A CA 1
ATOM 688 C C . ALA A 1 88 ? -13.662 -2.662 24.751 1.00 95.69 88 ALA A C 1
ATOM 690 O O . ALA A 1 88 ? -14.270 -2.690 25.819 1.00 95.69 88 ALA A O 1
ATOM 691 N N . LYS A 1 89 ? -13.597 -3.734 23.949 1.00 95.12 89 LYS A N 1
ATOM 692 C CA . LYS A 1 89 ? -14.198 -5.035 24.298 1.00 95.12 89 LYS A CA 1
ATOM 693 C C . LYS A 1 89 ? -13.591 -5.614 25.573 1.00 95.12 89 LYS A C 1
ATOM 695 O O . LYS A 1 89 ? -14.331 -6.082 26.432 1.00 95.12 89 LYS A O 1
ATOM 700 N N . ASN A 1 90 ? -12.269 -5.563 25.722 1.00 94.38 90 ASN A N 1
ATOM 701 C CA . ASN A 1 90 ? -11.592 -6.067 26.917 1.00 94.38 90 ASN A CA 1
ATOM 702 C C . ASN A 1 90 ? -11.971 -5.259 28.168 1.00 94.38 90 ASN A C 1
ATOM 704 O O . ASN A 1 90 ? -12.233 -5.843 29.218 1.00 94.38 90 ASN A O 1
ATOM 708 N N . LEU A 1 91 ? -12.083 -3.933 28.046 1.00 94.38 91 LEU A N 1
ATOM 709 C CA . LEU A 1 91 ? -12.545 -3.065 29.134 1.00 94.38 91 LEU A CA 1
ATOM 710 C C . LEU A 1 91 ? -14.025 -3.283 29.480 1.00 94.38 91 LEU A C 1
ATOM 712 O O . LEU A 1 91 ? -14.390 -3.225 30.648 1.00 94.38 91 LEU A O 1
ATOM 716 N N . LEU A 1 92 ? -14.879 -3.564 28.491 1.00 94.56 92 LEU A N 1
ATOM 717 C CA . LEU A 1 92 ? -16.280 -3.923 28.733 1.00 94.56 92 LEU A CA 1
ATOM 718 C C . LEU A 1 92 ? -16.390 -5.260 29.477 1.00 94.56 92 LEU A C 1
ATOM 720 O O . LEU A 1 92 ? -17.151 -5.358 30.435 1.00 94.56 92 LEU A O 1
ATOM 724 N N . ARG A 1 93 ? -15.599 -6.265 29.075 1.00 93.94 93 ARG A N 1
ATOM 725 C CA . ARG A 1 93 ? -15.559 -7.587 29.727 1.00 93.94 93 ARG A CA 1
ATOM 726 C C . ARG A 1 93 ? -15.050 -7.539 31.159 1.00 93.94 93 ARG A C 1
ATOM 728 O O . ARG A 1 93 ? -15.471 -8.362 31.962 1.00 93.94 93 ARG A O 1
ATOM 735 N N . SER A 1 94 ? -14.145 -6.613 31.480 1.00 93.12 94 SER A N 1
ATOM 736 C CA . SER A 1 94 ? -13.620 -6.504 32.843 1.00 93.12 94 SER A CA 1
ATOM 737 C C . SER A 1 94 ? -14.689 -6.054 33.842 1.00 93.12 94 SER A C 1
ATOM 739 O O . SER A 1 94 ? -14.567 -6.346 35.026 1.00 93.12 94 SER A O 1
ATOM 741 N N . GLY A 1 95 ? -15.727 -5.337 33.388 1.00 91.19 95 GLY A N 1
ATOM 742 C CA . GLY A 1 95 ? -16.790 -4.804 34.245 1.00 91.19 95 GLY A CA 1
ATOM 743 C C . GLY A 1 95 ? -16.333 -3.712 35.222 1.00 91.19 95 GLY A C 1
ATOM 744 O O . GLY A 1 95 ? -17.140 -3.222 36.006 1.00 91.19 95 GLY A O 1
ATOM 745 N N . LEU A 1 96 ? -15.057 -3.311 35.174 1.00 91.69 96 LEU A N 1
ATOM 746 C CA . LEU A 1 96 ? -14.454 -2.351 36.107 1.00 91.69 96 LEU A CA 1
ATOM 747 C C . LEU A 1 96 ? -14.713 -0.893 35.718 1.00 91.69 96 LEU A C 1
ATOM 749 O O . LEU A 1 96 ? -14.614 -0.002 36.558 1.00 91.69 96 LEU A O 1
ATOM 753 N N . LEU A 1 97 ? -15.009 -0.638 34.441 1.00 93.38 97 LEU A N 1
ATOM 754 C CA . LEU A 1 97 ? -15.203 0.705 33.905 1.00 93.38 97 LEU A CA 1
ATOM 755 C C . LEU A 1 97 ? -16.631 0.907 33.415 1.00 93.38 97 LEU A C 1
ATOM 757 O O . LEU A 1 97 ? -17.234 0.044 32.775 1.00 93.38 97 LEU A O 1
ATOM 761 N N . THR A 1 98 ? -17.156 2.107 33.647 1.00 94.88 98 THR A N 1
ATOM 762 C CA . THR A 1 98 ? -18.416 2.529 33.037 1.00 94.88 98 THR A CA 1
ATOM 763 C C . THR A 1 98 ? -18.225 2.785 31.544 1.00 94.88 98 THR A C 1
ATOM 765 O O . THR A 1 98 ? -17.156 3.194 31.089 1.00 94.88 98 THR A O 1
ATOM 768 N N . LYS A 1 99 ? -19.296 2.647 30.755 1.00 94.31 99 LYS A N 1
ATOM 769 C CA . LYS A 1 99 ? -19.246 2.939 29.313 1.00 94.31 99 LYS A CA 1
ATOM 770 C C . LYS A 1 99 ? -18.751 4.360 29.001 1.00 94.31 99 LYS A C 1
ATOM 772 O O . LYS A 1 99 ? -18.069 4.544 28.001 1.00 94.31 99 LYS A O 1
ATOM 777 N N . LYS A 1 100 ? -19.057 5.346 29.859 1.00 95.88 100 LYS A N 1
ATOM 778 C CA . LYS A 1 100 ? -18.566 6.729 29.718 1.00 95.88 100 LYS A CA 1
ATOM 779 C C . LYS A 1 100 ? -17.044 6.814 29.869 1.00 95.88 100 LYS A C 1
ATOM 781 O O . LYS A 1 100 ? -16.405 7.457 29.049 1.00 95.88 100 LYS A O 1
ATOM 786 N N . GLN A 1 101 ? -16.470 6.120 30.852 1.00 95.69 101 GLN A N 1
ATOM 787 C CA . GLN A 1 101 ? -15.013 6.054 31.020 1.00 95.69 101 GLN A CA 1
ATOM 788 C C . GLN A 1 101 ? -14.348 5.339 29.837 1.00 95.69 101 GLN A C 1
ATOM 790 O O . GLN A 1 101 ? -13.315 5.776 29.351 1.00 95.69 101 GLN A O 1
ATOM 795 N N . ILE A 1 102 ? -14.961 4.276 29.309 1.00 95.31 102 ILE A N 1
ATOM 796 C CA . ILE A 1 102 ? -14.421 3.567 28.136 1.00 95.31 102 ILE A CA 1
ATOM 797 C C . ILE A 1 102 ? -14.404 4.475 26.896 1.00 95.31 102 ILE A C 1
ATOM 799 O O . ILE A 1 102 ? -13.433 4.447 26.141 1.00 95.31 102 ILE A O 1
ATOM 803 N N . VAL A 1 103 ? -15.435 5.305 26.695 1.00 96.50 103 VAL A N 1
ATOM 804 C CA . VAL A 1 103 ? -15.445 6.343 25.644 1.00 96.50 103 VAL A CA 1
ATOM 805 C C . VAL A 1 103 ? -14.259 7.296 25.805 1.00 96.50 103 VAL A C 1
ATOM 807 O O . VAL A 1 103 ? -13.569 7.568 24.829 1.00 96.50 103 VAL A O 1
ATOM 810 N N . GLU A 1 104 ? -13.990 7.760 27.025 1.00 94.88 104 GLU A N 1
ATOM 811 C CA . GLU A 1 104 ? -12.885 8.678 27.322 1.00 94.88 104 GLU A CA 1
ATOM 812 C C . GLU A 1 104 ? -11.508 8.050 27.049 1.00 94.88 104 GLU A C 1
ATOM 814 O O . GLU A 1 104 ? -10.675 8.664 26.388 1.00 94.88 104 GLU A O 1
ATOM 819 N N . PHE A 1 105 ? -11.287 6.799 27.467 1.00 92.00 105 PHE A N 1
ATOM 820 C CA . PHE A 1 105 ? -10.002 6.114 27.274 1.00 92.00 105 PHE A CA 1
ATOM 821 C C . PHE A 1 105 ? -9.735 5.686 25.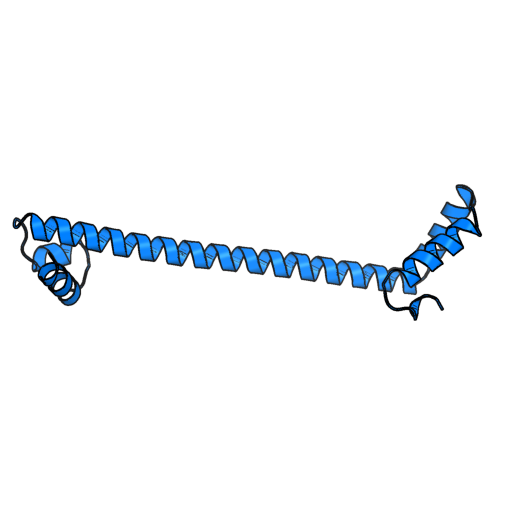829 1.00 92.00 105 PHE A C 1
ATOM 823 O O . PHE A 1 105 ? -8.588 5.669 25.390 1.00 92.00 105 PHE A O 1
ATOM 830 N N . THR A 1 106 ? -10.774 5.291 25.093 1.00 93.38 106 THR A N 1
ATOM 831 C CA . THR A 1 106 ? -10.617 4.734 23.737 1.00 93.38 106 THR A CA 1
ATOM 832 C C . THR A 1 106 ? -10.866 5.760 22.636 1.00 93.38 106 THR A C 1
ATOM 834 O O . THR A 1 106 ? -10.540 5.510 21.477 1.00 93.38 106 THR A O 1
ATOM 837 N N . GLY A 1 107 ? -11.481 6.901 22.960 1.00 94.31 107 GLY A N 1
ATOM 838 C CA . GLY A 1 107 ? -11.919 7.899 21.983 1.00 94.31 107 GLY A CA 1
ATOM 839 C C . GLY A 1 107 ? -13.035 7.412 21.049 1.00 94.31 107 GLY A C 1
ATOM 840 O O . GLY A 1 107 ? -13.381 8.101 20.088 1.00 94.31 107 GLY A O 1
ATOM 841 N N . LEU A 1 108 ? -13.606 6.226 21.288 1.00 95.19 108 LEU A N 1
ATOM 842 C CA . LEU A 1 108 ? -14.713 5.694 20.498 1.00 95.19 108 LEU A CA 1
ATOM 843 C C . LEU A 1 108 ? -16.026 6.372 20.882 1.00 95.19 108 LEU A C 1
ATOM 845 O O . LEU A 1 108 ? -16.280 6.672 22.044 1.00 95.19 108 LEU A O 1
ATOM 849 N N . SER A 1 109 ? -16.921 6.550 19.910 1.00 96.75 109 SER A N 1
ATOM 850 C CA . SER A 1 109 ? -18.243 7.116 20.189 1.00 96.75 109 SER A CA 1
ATOM 851 C C . SER A 1 109 ? -19.061 6.232 21.138 1.00 96.75 109 SER A C 1
ATOM 853 O 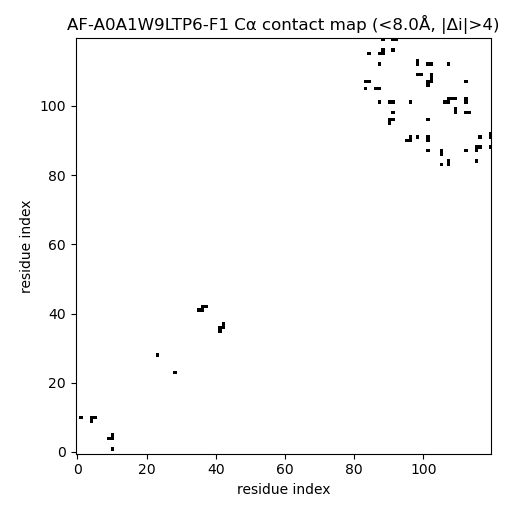O . SER A 1 109 ? -19.000 5.001 21.089 1.00 96.75 109 SER A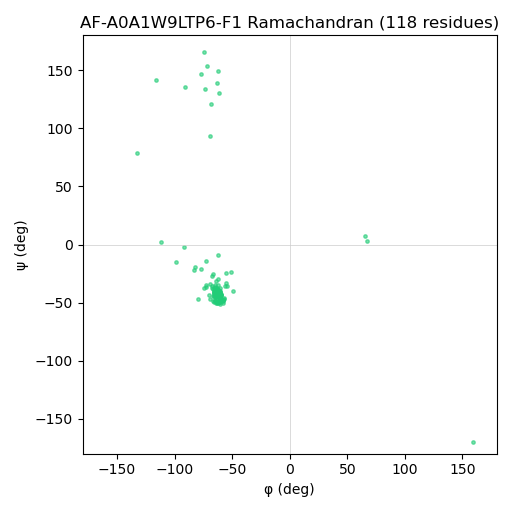 O 1
ATOM 855 N N . MET A 1 110 ? -19.928 6.860 21.935 1.00 96.50 110 MET A N 1
ATOM 856 C CA . MET A 1 110 ? -20.858 6.150 22.821 1.00 96.50 110 MET A CA 1
ATOM 857 C C . MET A 1 110 ? -21.723 5.125 22.065 1.00 96.50 110 MET A C 1
ATOM 859 O O . MET A 1 110 ? -21.991 4.034 22.569 1.00 96.50 110 MET A O 1
ATOM 863 N N . ARG A 1 111 ? -22.118 5.443 20.823 1.00 96.75 111 ARG A N 1
ATOM 864 C CA . ARG A 1 111 ? -22.828 4.515 19.932 1.00 96.75 111 ARG A CA 1
ATOM 865 C C . ARG A 1 111 ? -22.005 3.255 19.672 1.00 96.75 111 ARG A C 1
ATOM 867 O O . ARG A 1 111 ? -22.524 2.156 19.833 1.00 96.75 111 ARG A O 1
ATOM 874 N N . LYS A 1 112 ? -20.728 3.412 19.315 1.00 95.81 112 LYS A N 1
ATOM 875 C CA . LYS A 1 112 ? -19.836 2.286 19.032 1.00 95.81 112 LYS A CA 1
ATOM 876 C C . LYS A 1 112 ? -19.606 1.423 20.272 1.00 95.81 112 LYS A C 1
ATOM 878 O O . LYS A 1 112 ? -19.674 0.204 20.177 1.00 95.81 112 LYS A O 1
ATOM 883 N N . ILE A 1 113 ? -19.414 2.037 21.440 1.00 96.56 113 ILE A N 1
ATOM 884 C CA . ILE A 1 113 ? -19.297 1.305 22.710 1.00 96.56 113 ILE A CA 1
ATOM 885 C C . ILE A 1 113 ? -20.569 0.505 23.018 1.00 96.56 113 ILE A C 1
ATOM 887 O O . ILE A 1 113 ? -20.478 -0.644 23.441 1.00 96.56 113 ILE A O 1
ATOM 891 N N . ASN A 1 114 ? -21.756 1.061 22.761 1.00 95.75 114 ASN A N 1
ATOM 892 C CA . ASN A 1 114 ? -23.013 0.326 22.923 1.00 95.75 114 ASN A CA 1
ATOM 893 C C . ASN A 1 114 ? -23.150 -0.844 21.937 1.00 95.75 114 ASN A C 1
ATOM 895 O O . ASN A 1 114 ? -23.576 -1.921 22.347 1.00 95.75 114 ASN A O 1
ATOM 899 N N . GLU A 1 115 ? -22.764 -0.661 20.672 1.00 95.50 115 GLU A N 1
ATOM 900 C CA . GLU A 1 115 ? -22.739 -1.748 19.682 1.00 95.50 115 GLU A CA 1
ATOM 901 C C . GLU A 1 115 ? -21.781 -2.874 20.090 1.00 95.50 115 GLU A C 1
ATOM 903 O O . GLU A 1 115 ? -22.111 -4.048 19.936 1.00 95.50 115 GLU A O 1
ATOM 908 N N . LEU A 1 116 ? -20.604 -2.531 20.622 1.00 94.50 116 LEU A N 1
ATOM 909 C CA . LEU A 1 116 ? -19.637 -3.507 21.122 1.00 94.50 116 LEU A CA 1
ATOM 910 C C . LEU A 1 116 ? -20.174 -4.244 22.352 1.00 94.50 116 LEU A C 1
ATOM 912 O O . LEU A 1 116 ? -20.101 -5.467 22.396 1.00 94.50 116 LEU A O 1
ATOM 916 N N . ALA A 1 117 ? -20.780 -3.530 23.302 1.00 92.00 117 ALA A N 1
ATOM 917 C CA . ALA A 1 117 ? -21.372 -4.122 24.500 1.00 92.00 117 ALA A CA 1
ATOM 918 C C . ALA A 1 117 ? -22.527 -5.089 24.192 1.00 92.00 117 ALA A C 1
ATOM 920 O O . ALA A 1 117 ? -22.726 -6.041 24.928 1.00 92.00 117 ALA A O 1
ATOM 921 N N . ALA A 1 118 ? -23.274 -4.881 23.104 1.00 91.75 118 ALA A N 1
ATOM 922 C CA . ALA A 1 118 ? -24.330 -5.807 22.686 1.00 91.75 118 ALA A CA 1
ATOM 923 C C . ALA A 1 118 ? -23.796 -7.129 22.096 1.00 91.75 118 ALA A C 1
ATOM 925 O O . ALA A 1 118 ? -24.562 -8.069 21.905 1.00 91.75 118 ALA A O 1
ATOM 926 N N . ARG A 1 119 ? -22.503 -7.188 21.751 1.00 83.38 119 ARG A N 1
ATOM 927 C CA . ARG A 1 119 ? -21.842 -8.334 21.098 1.00 83.38 119 ARG A CA 1
ATOM 928 C C . ARG A 1 119 ? -20.822 -9.038 21.996 1.00 83.38 119 ARG A C 1
ATOM 930 O O . ARG A 1 119 ? -20.106 -9.914 21.512 1.00 83.38 119 ARG A O 1
ATOM 937 N N . THR A 1 120 ? -20.684 -8.583 23.235 1.00 75.50 120 THR A N 1
ATOM 938 C CA . THR A 1 120 ? -19.644 -9.003 24.176 1.00 75.50 120 THR A CA 1
ATOM 939 C C . THR A 1 120 ? -20.294 -9.637 25.385 1.00 75.50 120 THR A C 1
ATOM 941 O O . THR A 1 120 ? -19.748 -10.668 25.827 1.00 75.50 120 THR A O 1
#

Foldseek 3Di:
DLVPDDDDPVSVVVVVVVCVVDVDDPVRVVVVVVVLVPDPVSVVVVVVVVVVVVVVVVVVVVVVVVVVVVVVVVVVVVVLVVVLLVVLLVVLVVVPDDLVVSCVVSVDDSVSSVVSNVVD

Radius of gyration: 33.5 Å; Cα contacts (8 Å, |Δi|>4): 43; chains: 1; bounding box: 60×26×83 Å

Sequence (120 aa):
GIAKLPPGQKQATLFSLIQESLPLNRKEEKEFQKLIEADPLYKEVKMLQSVKDVGIEEGFEKGIQKGIQKGIEKGIEKGRIIALEETAKNLLRSGLLTKKQIVEFTGLSMRKINELAART

Nearest PDB structures (foldseek):
  6fal-assembly1_A  TM=7.968E-01  e=2.386E+00  Escherichia coli
  8fng-assembly1_G  TM=7.771E-01  e=4.026E+00  Homo sapiens